Protein AF-A0A221UXH0-F1 (afdb_monomer_lite)

Organism: NCBI:txid616991

pLDDT: mean 77.96, std 10.15, range [54.72, 94.56]

Secondary structure (DSSP, 8-state):
-HHHHHHHHHHHHHHHHHHT----TTTT---HHHHHHHH-TTHHHHHHHHHHHT--GGG------------SS-GGGGSPTT--TTTT----GGG------------SS-GGGGSPTT--TTTT----GGG------------SS-GGGGSPTT--TT--

Sequence (160 aa):
MKNAALLFSTILVSLSLFSFSGKDKCLKSEDIECYLESHNPFAEGLRMDEEVRNLSLKDINLIDEEEEIVLNFNPATYLPIGFNAYKGIGLDLDNLVFEDLEEEIVLGFDTAQYLPIGFNAYEGMELDLNDIVVEEIEEEINLGFEVMNYLPKGFDAYAK

Radius of gyration: 47.1 Å; chains: 1; bounding box: 123×87×87 Å

Foldseek 3Di:
DVVVVVVVVVVVVVVVVVVPPPPLVCPPPPPPVSVVCVPDPCNVVVVVVVVVVPDDPVNDDDDDDPDDPPVVDDVVVVDPDPDDPCVVVDPPVVPDDDDPPPDDDDVVDDCVVVDPDPDDPCVPPDDDPVVDDDDDPPDPDDPVDDVVVVDPDPDDPPDD

Structure (mmCIF, N/CA/C/O backbone):
data_AF-A0A221UXH0-F1
#
_entry.id   AF-A0A221UXH0-F1
#
loop_
_atom_site.group_PDB
_atom_site.id
_atom_site.type_symbol
_atom_site.label_atom_id
_atom_site.label_alt_id
_atom_site.label_comp_id
_atom_site.label_asym_id
_atom_site.label_entity_id
_atom_site.label_seq_id
_atom_site.pdbx_PDB_ins_code
_atom_site.Cartn_x
_atom_site.Cartn_y
_atom_site.Cartn_z
_atom_site.occupancy
_atom_site.B_iso_or_equiv
_atom_site.auth_seq_id
_atom_site.auth_comp_id
_atom_site.auth_asym_id
_atom_site.auth_atom_id
_atom_site.pdbx_PDB_model_num
ATOM 1 N N . MET A 1 1 ? 56.938 56.966 -48.803 1.00 58.78 1 MET A N 1
ATOM 2 C CA . MET A 1 1 ? 56.617 55.958 -47.761 1.00 58.78 1 MET A CA 1
ATOM 3 C C . MET A 1 1 ? 55.197 55.387 -47.860 1.00 58.78 1 MET A C 1
ATOM 5 O O . MET A 1 1 ? 55.050 54.199 -47.622 1.00 58.78 1 MET A O 1
ATOM 9 N N . LYS A 1 2 ? 54.166 56.155 -48.262 1.00 58.44 2 LYS A N 1
ATOM 10 C CA . LYS A 1 2 ? 52.777 55.649 -48.389 1.00 58.44 2 LYS A CA 1
ATOM 11 C C . LYS A 1 2 ? 52.608 54.473 -49.371 1.00 58.44 2 LYS A C 1
ATOM 13 O O . LYS A 1 2 ? 51.949 53.499 -49.037 1.00 58.44 2 LYS A O 1
ATOM 18 N N . ASN A 1 3 ? 53.264 54.522 -50.531 1.00 61.53 3 ASN A N 1
ATOM 19 C CA . ASN A 1 3 ? 53.124 53.478 -51.559 1.00 61.53 3 ASN A CA 1
ATOM 20 C C . ASN A 1 3 ? 53.801 52.154 -51.158 1.00 61.53 3 ASN A C 1
ATOM 22 O O . ASN A 1 3 ? 53.339 51.089 -51.544 1.00 61.53 3 ASN A O 1
ATOM 26 N N . ALA A 1 4 ? 54.860 52.213 -50.341 1.00 69.38 4 ALA A N 1
ATOM 27 C CA . ALA A 1 4 ? 55.528 51.022 -49.818 1.00 69.38 4 ALA A CA 1
ATOM 28 C C . ALA A 1 4 ? 54.670 50.328 -48.749 1.00 69.38 4 ALA A C 1
ATOM 30 O O . ALA A 1 4 ? 54.512 49.115 -48.793 1.00 69.38 4 ALA A O 1
ATOM 31 N N . ALA A 1 5 ? 54.049 51.093 -47.844 1.00 71.62 5 ALA A N 1
ATOM 32 C CA . ALA A 1 5 ? 53.142 50.543 -46.835 1.00 71.62 5 ALA A CA 1
ATOM 33 C C . ALA A 1 5 ? 51.918 49.848 -47.461 1.00 71.62 5 ALA A C 1
ATOM 35 O O . ALA A 1 5 ? 51.498 48.802 -46.977 1.00 71.62 5 ALA A O 1
ATOM 36 N N . LEU A 1 6 ? 51.393 50.390 -48.567 1.00 73.81 6 LEU A N 1
ATOM 37 C CA . LEU A 1 6 ? 50.270 49.800 -49.304 1.00 73.81 6 LEU A CA 1
ATOM 38 C C . LEU A 1 6 ? 50.664 48.514 -50.053 1.00 73.81 6 LEU A C 1
ATOM 40 O O . LEU A 1 6 ? 49.884 47.567 -50.124 1.00 73.81 6 LEU A O 1
ATOM 44 N N . LEU A 1 7 ? 51.892 48.438 -50.571 1.00 76.00 7 LEU A N 1
ATOM 45 C CA . LEU A 1 7 ? 52.415 47.201 -51.160 1.00 76.00 7 LEU A CA 1
ATOM 46 C C . LEU A 1 7 ? 52.656 46.125 -50.096 1.00 76.00 7 LEU A C 1
ATOM 48 O O . LEU A 1 7 ? 52.293 44.972 -50.296 1.00 76.00 7 LEU A O 1
ATOM 52 N N . PHE A 1 8 ? 53.191 46.489 -48.931 1.00 75.62 8 PHE A N 1
ATOM 53 C CA . PHE A 1 8 ? 53.370 45.525 -47.845 1.00 75.62 8 PHE A CA 1
ATOM 54 C C . PHE A 1 8 ? 52.042 45.028 -47.274 1.00 75.62 8 PHE A C 1
ATOM 56 O O . PHE A 1 8 ? 51.919 43.834 -47.016 1.00 75.62 8 PHE A O 1
ATOM 63 N N . SER A 1 9 ? 51.036 45.896 -47.120 1.00 74.50 9 SER A N 1
ATOM 64 C CA . SER A 1 9 ? 49.721 45.468 -46.632 1.00 74.50 9 SER A CA 1
ATOM 65 C C . SER A 1 9 ? 49.011 44.549 -47.626 1.00 74.50 9 SER A C 1
ATOM 67 O O . SER A 1 9 ? 48.448 43.538 -47.219 1.00 74.50 9 SER A O 1
ATOM 69 N N . THR A 1 10 ? 49.088 44.836 -48.927 1.00 76.75 10 THR A N 1
ATOM 70 C CA . THR A 1 10 ? 48.492 43.973 -49.964 1.00 76.75 10 THR A CA 1
ATOM 71 C C . THR A 1 10 ? 49.185 42.615 -50.059 1.00 76.75 10 THR A C 1
ATOM 73 O O . THR A 1 10 ? 48.503 41.604 -50.218 1.00 76.75 10 THR A O 1
ATOM 76 N N . ILE A 1 11 ? 50.509 42.563 -49.882 1.00 82.38 11 ILE A N 1
ATOM 77 C CA . ILE A 1 11 ? 51.264 41.303 -49.805 1.00 82.38 11 ILE A CA 1
ATOM 78 C C . ILE A 1 11 ? 50.900 40.518 -48.537 1.00 82.38 11 ILE A C 1
ATOM 80 O O . ILE A 1 11 ? 50.707 39.311 -48.605 1.00 82.38 11 ILE A O 1
ATOM 84 N N . LEU A 1 12 ? 50.759 41.175 -47.382 1.00 78.94 12 LEU A N 1
ATOM 85 C CA . LEU A 1 12 ? 50.373 40.504 -46.134 1.00 78.94 12 LEU A CA 1
ATOM 86 C C . LEU A 1 12 ? 48.956 39.924 -46.196 1.00 78.94 12 LEU A C 1
ATOM 88 O O . LEU A 1 12 ? 48.723 38.808 -45.727 1.00 78.94 12 LEU A O 1
ATOM 92 N N . VAL A 1 13 ? 48.020 40.661 -46.801 1.00 79.69 13 VAL A N 1
ATOM 93 C CA . VAL A 1 13 ? 46.644 40.192 -47.005 1.00 79.69 13 VAL A CA 1
ATOM 94 C C . VAL A 1 13 ? 46.627 39.011 -47.972 1.00 79.69 13 VAL A C 1
ATOM 96 O O . VAL A 1 13 ? 46.009 37.996 -47.666 1.00 79.69 13 VAL A O 1
ATOM 99 N N . SER A 1 14 ? 47.347 39.080 -49.096 1.00 72.75 14 SER A N 1
ATOM 100 C CA . SER A 1 14 ? 47.385 37.962 -50.046 1.00 72.75 14 SER A CA 1
ATOM 101 C C . SER A 1 14 ? 48.056 36.717 -49.459 1.00 72.75 14 SER A C 1
ATOM 103 O O . SER A 1 14 ? 47.525 35.621 -49.624 1.00 72.75 14 SER A O 1
ATOM 105 N N . LEU A 1 15 ? 49.150 36.860 -48.701 1.00 71.38 15 LEU A N 1
ATOM 106 C CA . LEU A 1 15 ? 49.811 35.734 -48.029 1.00 71.38 15 LEU A CA 1
ATOM 107 C C . LEU A 1 15 ? 48.909 35.082 -46.966 1.00 71.38 15 LEU A C 1
ATOM 109 O O . LEU A 1 15 ? 48.886 33.856 -46.834 1.00 71.38 15 LEU A O 1
ATOM 113 N N . SER A 1 16 ? 48.138 35.897 -46.238 1.00 69.81 16 SER A N 1
ATOM 114 C CA . SER A 1 16 ? 47.142 35.414 -45.272 1.00 69.81 16 SER A CA 1
ATOM 115 C C . SER A 1 16 ? 46.018 34.639 -45.965 1.00 69.81 16 SER A C 1
ATOM 117 O O . SER A 1 16 ? 45.622 33.583 -45.482 1.00 69.81 16 SER A O 1
ATOM 119 N N . LEU A 1 17 ? 45.556 35.104 -47.132 1.00 66.44 17 LEU A N 1
ATOM 120 C CA . LEU A 1 17 ? 44.531 34.413 -47.923 1.00 66.44 17 LEU A CA 1
ATOM 121 C C . LEU A 1 17 ? 45.047 33.104 -48.546 1.00 66.44 17 LEU A C 1
ATOM 123 O O . LEU A 1 17 ? 44.325 32.113 -48.541 1.00 66.44 17 LEU A O 1
ATOM 127 N N . PHE A 1 18 ? 46.302 33.045 -49.008 1.00 61.56 18 PHE A N 1
ATOM 128 C CA . PHE A 1 18 ? 46.909 31.789 -49.479 1.00 61.56 18 PHE A CA 1
ATOM 129 C C . PHE A 1 18 ? 47.125 30.772 -48.349 1.00 61.56 18 PHE A C 1
ATOM 131 O O . PHE A 1 18 ? 47.004 29.569 -48.573 1.00 61.56 18 PHE A O 1
ATOM 138 N N . SER A 1 19 ? 47.392 31.245 -47.128 1.00 57.50 19 SER A N 1
ATOM 139 C CA . SER A 1 19 ? 47.483 30.389 -45.934 1.00 57.50 19 SER A CA 1
ATOM 140 C C . SER A 1 19 ? 46.119 29.847 -45.490 1.00 57.50 19 SE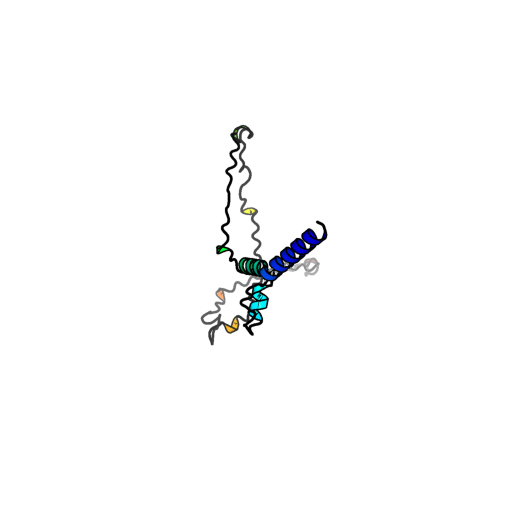R A C 1
ATOM 142 O O . SER A 1 19 ? 46.065 28.859 -44.764 1.00 57.50 19 SER A O 1
ATOM 144 N N . PHE A 1 20 ? 45.024 30.453 -45.962 1.00 54.81 20 PHE A N 1
ATOM 145 C CA . PHE A 1 20 ? 43.651 29.994 -45.745 1.00 54.81 20 PHE A CA 1
ATOM 146 C C . PHE A 1 20 ? 43.157 29.019 -46.825 1.00 54.81 20 PHE A C 1
ATOM 148 O O . PHE A 1 20 ? 41.966 28.719 -46.887 1.00 54.81 20 PHE A O 1
ATOM 155 N N . SER A 1 21 ? 44.045 28.482 -47.670 1.00 55.75 21 SER A N 1
ATOM 156 C CA . SER A 1 21 ? 43.710 27.311 -48.481 1.00 55.75 21 SER A CA 1
ATOM 157 C C . SER A 1 21 ? 43.609 26.099 -47.554 1.00 55.75 21 SER A C 1
ATOM 159 O O . SER A 1 21 ? 44.572 25.346 -47.384 1.00 55.75 21 SER A O 1
ATOM 161 N N . GLY A 1 22 ? 42.444 25.937 -46.924 1.00 55.91 22 GLY A N 1
ATOM 162 C CA . GLY A 1 22 ? 42.087 24.742 -46.175 1.00 55.91 22 GLY A CA 1
ATOM 163 C C . GLY A 1 22 ? 42.419 23.513 -47.015 1.00 55.91 22 GLY A C 1
ATOM 164 O O . GLY A 1 22 ? 42.047 23.413 -48.185 1.00 55.91 22 GLY A O 1
ATOM 165 N N . LYS A 1 23 ? 43.189 22.579 -46.450 1.00 54.72 23 LYS A N 1
ATOM 166 C CA . LYS A 1 23 ? 43.272 21.223 -46.998 1.00 54.72 23 LYS A CA 1
ATOM 167 C C . LYS A 1 23 ? 41.935 20.558 -46.695 1.00 54.72 23 LYS A C 1
ATOM 169 O O . LYS A 1 23 ? 41.842 19.753 -45.771 1.00 54.72 23 LYS A O 1
ATOM 174 N N . ASP A 1 24 ? 40.908 20.923 -47.448 1.00 57.69 24 ASP A N 1
ATOM 175 C CA . ASP A 1 24 ? 39.598 20.309 -47.325 1.00 57.69 24 ASP A CA 1
ATOM 176 C C . ASP A 1 24 ? 39.744 18.876 -47.823 1.00 57.69 24 ASP A C 1
ATOM 178 O O . ASP A 1 24 ? 39.804 18.595 -49.022 1.00 57.69 24 ASP A O 1
ATOM 182 N N . LYS A 1 25 ? 39.870 17.946 -46.874 1.00 57.59 25 LYS A N 1
ATOM 183 C CA . LYS A 1 25 ? 39.988 16.509 -47.147 1.00 57.59 25 LYS A CA 1
ATOM 184 C C . LYS A 1 25 ? 38.788 15.988 -47.955 1.00 57.59 25 LYS A C 1
ATOM 186 O O . LYS A 1 25 ? 38.917 14.962 -48.613 1.00 57.59 25 LYS A O 1
ATOM 191 N N . CYS A 1 26 ? 37.676 16.727 -47.953 1.00 61.19 26 CYS A N 1
ATOM 192 C CA . CYS A 1 26 ? 36.449 16.424 -48.681 1.00 61.19 26 CYS A CA 1
ATOM 193 C C . CYS A 1 26 ? 36.432 16.908 -50.145 1.00 61.19 26 CYS A C 1
ATOM 195 O O . CYS A 1 26 ? 35.592 16.439 -50.897 1.00 61.19 26 CYS A O 1
ATOM 197 N N . LEU A 1 27 ? 37.367 17.759 -50.610 1.00 58.84 27 LEU A N 1
ATOM 198 C CA . LEU A 1 27 ? 37.362 18.291 -51.995 1.00 58.84 27 LEU A CA 1
ATOM 199 C C . LEU A 1 27 ? 37.496 17.226 -53.097 1.00 58.84 27 LEU A C 1
ATOM 201 O O . LEU A 1 27 ? 37.284 17.520 -54.271 1.00 58.84 27 LEU A O 1
ATOM 205 N N . LYS A 1 28 ? 37.908 16.007 -52.738 1.00 59.47 28 LYS A N 1
ATOM 206 C CA . LYS A 1 28 ? 38.032 14.861 -53.651 1.00 59.47 28 LYS A CA 1
ATOM 207 C C . LYS A 1 28 ? 36.996 13.767 -53.389 1.00 59.47 28 LYS A C 1
ATOM 209 O O . LYS A 1 28 ? 37.096 12.711 -54.004 1.00 59.47 28 LYS A O 1
ATOM 214 N N . SER A 1 29 ? 36.068 13.991 -52.462 1.00 62.78 29 SER A N 1
ATOM 215 C CA . SER A 1 29 ? 35.034 13.026 -52.111 1.00 62.78 29 SER A CA 1
ATOM 216 C C . SER A 1 29 ? 33.716 13.409 -52.781 1.00 62.78 29 SER A C 1
ATOM 218 O O . SER A 1 29 ? 33.296 14.561 -52.701 1.00 62.78 29 SER A O 1
ATOM 220 N N . GLU A 1 30 ? 33.068 12.447 -53.439 1.00 64.06 30 GLU A N 1
ATOM 221 C CA . GLU A 1 30 ? 31.680 12.578 -53.911 1.00 64.06 30 GLU A CA 1
ATOM 222 C C . GLU A 1 30 ? 30.669 12.362 -52.767 1.00 64.06 30 GLU A C 1
ATOM 224 O O . GLU A 1 30 ? 29.464 12.534 -52.956 1.00 64.06 30 GLU A O 1
ATOM 229 N N . ASP A 1 31 ? 31.153 12.047 -51.559 1.00 63.53 31 ASP A N 1
ATOM 230 C CA . ASP A 1 31 ? 30.319 11.817 -50.388 1.00 63.53 31 ASP A CA 1
ATOM 231 C C . ASP A 1 31 ? 29.885 13.156 -49.778 1.00 63.53 31 ASP A C 1
ATOM 233 O O . ASP A 1 31 ? 30.620 13.817 -49.035 1.00 63.53 31 ASP A O 1
ATOM 237 N N . ILE A 1 32 ? 28.640 13.538 -50.074 1.00 63.62 32 ILE A N 1
ATOM 238 C CA . ILE A 1 32 ? 27.937 14.710 -49.517 1.00 63.62 32 ILE A CA 1
ATOM 239 C C . ILE A 1 32 ? 27.976 14.711 -47.975 1.00 63.62 32 ILE A C 1
ATOM 241 O O . ILE A 1 32 ? 28.003 15.766 -47.340 1.00 63.62 32 ILE A O 1
ATOM 245 N N . GLU A 1 33 ? 28.057 13.529 -47.367 1.00 64.00 33 GLU A N 1
ATOM 246 C CA . GLU A 1 33 ? 28.130 13.316 -45.920 1.00 64.00 33 GLU A CA 1
ATOM 247 C C . GLU A 1 33 ? 29.402 13.912 -45.285 1.00 64.00 33 GLU A C 1
ATOM 249 O O . GLU A 1 33 ? 29.335 14.492 -44.202 1.00 64.00 33 GLU A O 1
ATOM 254 N N . CYS A 1 34 ? 30.529 13.937 -46.013 1.00 64.38 34 CYS A N 1
ATOM 255 C CA . CYS A 1 34 ? 31.782 14.573 -45.567 1.00 64.38 34 CYS A CA 1
ATOM 256 C C . CYS A 1 34 ? 31.608 16.085 -45.325 1.00 64.38 34 CYS A C 1
ATOM 258 O O . CYS A 1 34 ? 32.232 16.673 -44.436 1.00 64.38 34 CYS A O 1
ATOM 260 N N . TYR A 1 35 ? 30.735 16.730 -46.105 1.00 58.00 35 TYR A N 1
ATOM 261 C CA . TYR A 1 35 ? 30.425 18.154 -45.967 1.00 58.00 35 TYR A CA 1
ATOM 262 C C . TYR A 1 35 ? 29.418 18.423 -44.845 1.00 58.00 35 TYR A C 1
ATOM 264 O O . TYR A 1 35 ? 29.574 19.403 -44.118 1.00 58.00 35 TYR A O 1
ATOM 272 N N . LEU A 1 36 ? 28.424 17.548 -44.671 1.00 60.97 36 LEU A N 1
ATOM 273 C CA . LEU A 1 36 ? 27.422 17.673 -43.609 1.00 60.97 36 LEU A CA 1
ATOM 274 C C . LEU A 1 36 ? 28.033 17.493 -42.214 1.00 60.97 36 LEU A C 1
ATOM 276 O O . LEU A 1 36 ? 27.688 18.241 -41.301 1.00 60.97 36 LEU A O 1
ATOM 280 N N . GLU A 1 37 ? 28.971 16.557 -42.058 1.00 57.91 37 GLU A N 1
ATOM 281 C CA . GLU A 1 37 ? 29.606 16.283 -40.765 1.00 57.91 37 GLU A CA 1
ATOM 282 C C . GLU A 1 37 ? 30.705 17.300 -40.413 1.00 57.91 37 GLU A C 1
ATOM 284 O O . GLU A 1 37 ? 30.862 17.659 -39.249 1.00 57.91 37 GLU A O 1
ATOM 289 N N . SER A 1 38 ? 31.428 17.843 -41.403 1.00 60.94 38 SER A N 1
ATOM 290 C CA . SER A 1 38 ? 32.514 18.807 -41.144 1.00 60.94 38 SER A CA 1
ATOM 291 C C . SER A 1 38 ? 32.063 20.258 -40.938 1.00 60.94 38 SER A C 1
ATOM 293 O O . SER A 1 38 ? 32.813 21.034 -40.347 1.00 60.94 38 SER A O 1
ATOM 295 N N . HIS A 1 39 ? 30.876 20.645 -41.422 1.00 61.56 39 HIS A N 1
ATOM 296 C CA . HIS A 1 39 ? 30.417 22.044 -41.427 1.00 61.56 39 HIS A CA 1
ATOM 297 C C . HIS A 1 39 ? 29.146 22.309 -40.619 1.00 61.56 39 HIS A C 1
ATOM 299 O O . HIS A 1 39 ? 28.652 23.436 -40.639 1.00 61.56 39 HIS A O 1
ATOM 305 N N . ASN A 1 40 ? 28.595 21.324 -39.911 1.00 73.06 40 ASN A N 1
ATOM 306 C CA . ASN A 1 40 ? 27.449 21.570 -39.046 1.00 73.06 40 ASN A CA 1
ATOM 307 C C . ASN A 1 40 ? 27.928 22.099 -37.676 1.00 73.06 40 ASN A C 1
ATOM 309 O O . ASN A 1 40 ? 28.413 21.310 -36.863 1.00 73.06 40 ASN A O 1
ATOM 313 N N . PRO A 1 41 ? 27.761 23.404 -37.368 1.00 78.75 41 PRO A N 1
ATOM 314 C CA . PRO A 1 41 ? 28.194 23.975 -36.089 1.00 78.75 41 PRO A CA 1
ATOM 315 C C . PRO A 1 41 ? 27.380 23.448 -34.896 1.00 78.75 41 PRO A C 1
ATOM 317 O O . PRO A 1 41 ? 27.735 23.707 -33.751 1.00 78.75 41 PRO A O 1
ATOM 320 N N . PHE A 1 42 ? 26.293 22.718 -35.159 1.00 81.38 42 PHE A N 1
ATOM 321 C CA . PHE A 1 42 ? 25.444 22.081 -34.160 1.00 81.38 42 PHE A CA 1
ATOM 322 C C . PHE A 1 42 ? 25.666 20.569 -34.066 1.00 81.38 42 PHE A C 1
ATOM 324 O O . PHE A 1 42 ? 25.002 19.940 -33.251 1.00 81.38 42 PHE A O 1
ATOM 331 N N . ALA A 1 43 ? 26.562 19.970 -34.865 1.00 78.06 43 ALA A N 1
ATOM 332 C CA . ALA A 1 43 ? 26.790 18.521 -34.846 1.00 78.06 43 ALA A CA 1
ATOM 333 C C . ALA A 1 43 ? 27.133 18.028 -33.438 1.00 78.06 43 ALA A C 1
ATOM 335 O O . ALA A 1 43 ? 26.545 17.066 -32.959 1.00 78.06 43 ALA A O 1
ATOM 336 N N . GLU A 1 44 ? 28.019 18.736 -32.743 1.00 78.50 44 GLU A N 1
ATOM 337 C CA . GLU A 1 44 ? 28.406 18.397 -31.375 1.00 78.50 44 GLU A CA 1
ATOM 338 C C . GLU A 1 44 ? 27.228 18.516 -30.397 1.00 78.50 44 GLU A C 1
ATOM 340 O O . GLU A 1 44 ? 26.973 17.595 -29.629 1.00 78.50 44 GLU A O 1
ATOM 345 N N . GLY A 1 45 ? 26.427 19.582 -30.501 1.00 81.06 45 GLY A N 1
ATOM 346 C CA . GLY A 1 45 ? 25.223 19.749 -29.682 1.00 81.06 45 GLY A CA 1
ATOM 347 C C . GLY A 1 45 ? 24.156 18.679 -29.939 1.00 81.06 45 GLY A C 1
ATOM 348 O O . GLY A 1 45 ? 23.538 18.195 -28.997 1.00 81.06 45 GLY A O 1
ATOM 349 N N . LEU A 1 46 ? 23.971 18.267 -31.196 1.00 82.69 46 LEU A N 1
ATOM 350 C CA . LEU A 1 46 ? 23.044 17.194 -31.569 1.00 82.69 46 LEU A CA 1
ATOM 351 C C . LEU A 1 46 ? 23.512 15.828 -31.054 1.00 82.69 46 LEU A C 1
ATOM 353 O O . LEU A 1 46 ? 22.678 15.033 -30.627 1.00 82.69 46 LEU A O 1
ATOM 357 N N . ARG A 1 47 ? 24.827 15.572 -31.049 1.00 80.56 47 ARG A N 1
ATOM 358 C CA . ARG A 1 47 ? 25.402 14.351 -30.466 1.00 80.56 47 ARG A CA 1
ATOM 359 C C . ARG A 1 47 ? 25.239 14.316 -28.952 1.00 80.56 47 ARG A C 1
ATOM 361 O O . ARG A 1 47 ? 24.817 13.298 -28.421 1.00 80.56 47 ARG A O 1
ATOM 368 N N . MET A 1 48 ? 25.491 15.433 -28.273 1.00 81.75 48 MET A N 1
ATOM 369 C CA . MET A 1 48 ? 25.259 15.543 -26.829 1.00 81.75 48 MET A CA 1
ATOM 370 C C . MET A 1 48 ? 23.781 15.332 -26.470 1.00 81.75 48 MET A C 1
ATOM 372 O O . MET A 1 48 ? 23.467 14.651 -25.501 1.00 81.75 48 MET A O 1
ATOM 376 N N . ASP A 1 49 ? 22.863 15.886 -27.260 1.00 85.38 49 ASP A N 1
ATOM 377 C CA . ASP A 1 49 ? 21.419 15.721 -27.066 1.00 85.38 49 ASP A CA 1
ATOM 378 C C . ASP A 1 49 ? 20.955 14.271 -27.322 1.00 85.38 49 ASP A C 1
ATOM 380 O O . ASP A 1 49 ? 20.114 13.738 -26.599 1.00 85.38 49 ASP A O 1
ATOM 384 N N . GLU A 1 50 ? 21.541 13.586 -28.308 1.00 84.31 50 GLU A N 1
ATOM 385 C CA . GLU A 1 50 ? 21.326 12.151 -28.530 1.00 84.31 50 GLU A CA 1
ATOM 386 C C . GLU A 1 50 ? 21.866 11.290 -27.382 1.00 84.31 50 GLU A C 1
ATOM 388 O O . GLU A 1 50 ? 21.174 10.376 -26.931 1.00 84.31 50 GLU A O 1
ATOM 393 N N . GLU A 1 51 ? 23.056 11.602 -26.869 1.00 82.62 51 GLU A N 1
ATOM 394 C CA . GLU A 1 51 ? 23.630 10.936 -25.697 1.00 82.62 51 GLU A CA 1
ATOM 395 C C . GLU A 1 51 ? 22.727 11.102 -24.468 1.00 82.62 51 GLU A C 1
ATOM 397 O O . GLU A 1 51 ? 22.431 10.115 -23.797 1.00 82.62 51 GLU A O 1
ATOM 402 N N . VAL A 1 52 ? 22.203 12.309 -24.221 1.00 82.38 52 VAL A N 1
ATOM 403 C CA . VAL A 1 52 ? 21.287 12.579 -23.100 1.00 82.38 52 VAL A CA 1
ATOM 404 C C . VAL A 1 52 ? 19.954 11.841 -23.250 1.00 82.38 52 VAL A C 1
ATOM 406 O O . VAL A 1 52 ? 19.456 11.288 -22.271 1.00 82.38 52 VAL A O 1
ATOM 409 N N . ARG A 1 53 ? 19.374 11.777 -24.457 1.00 83.25 53 ARG A N 1
ATOM 410 C CA . ARG A 1 53 ? 18.129 11.019 -24.703 1.00 83.25 53 ARG A CA 1
ATOM 411 C C . ARG A 1 53 ? 18.276 9.514 -24.489 1.00 83.25 53 ARG A C 1
ATOM 413 O O . ARG A 1 53 ? 17.281 8.847 -24.216 1.00 83.25 53 ARG A O 1
ATOM 420 N N . ASN A 1 54 ? 19.491 8.997 -24.635 1.00 86.62 54 ASN A N 1
ATOM 421 C CA . ASN A 1 54 ? 19.800 7.581 -24.474 1.00 86.62 54 ASN A CA 1
ATOM 422 C C . ASN A 1 54 ? 20.292 7.225 -23.061 1.00 86.62 54 ASN A C 1
ATOM 424 O O . ASN A 1 54 ? 20.593 6.057 -22.813 1.00 86.62 54 ASN A O 1
ATOM 428 N N . LEU A 1 55 ? 20.357 8.189 -22.133 1.00 86.38 55 LEU A N 1
ATOM 429 C CA . LEU A 1 55 ? 20.687 7.915 -20.735 1.00 86.38 55 LEU A CA 1
ATOM 430 C C . LEU A 1 55 ? 19.597 7.063 -20.081 1.00 86.38 55 LEU A C 1
ATOM 432 O O . LEU A 1 55 ? 18.415 7.413 -20.072 1.00 86.38 55 LEU A O 1
ATOM 436 N N . SER A 1 56 ? 20.007 5.951 -19.477 1.00 87.25 56 SER A N 1
ATOM 437 C CA . SER A 1 56 ? 19.145 5.159 -18.609 1.00 87.25 56 SER A CA 1
ATOM 438 C C . SER A 1 56 ? 19.157 5.733 -17.196 1.00 87.25 56 SER A C 1
ATOM 440 O O . SER A 1 56 ? 20.169 6.249 -16.729 1.00 87.25 56 SER A O 1
ATOM 442 N N . LEU A 1 57 ? 18.069 5.543 -16.443 1.00 81.69 57 LEU A N 1
ATOM 443 C CA . LEU A 1 57 ? 18.038 5.858 -15.006 1.00 81.69 57 LEU A CA 1
ATOM 444 C C . LEU A 1 57 ? 19.145 5.135 -14.220 1.00 81.69 57 LEU A C 1
ATOM 446 O O . LEU A 1 57 ? 19.573 5.616 -13.180 1.00 81.69 57 LEU A O 1
ATOM 450 N N . LYS A 1 58 ? 19.631 3.996 -14.729 1.00 84.69 58 LYS A N 1
ATOM 451 C CA . LYS A 1 58 ? 20.743 3.232 -14.139 1.00 84.69 58 LYS A CA 1
ATOM 452 C C . LYS A 1 58 ? 22.101 3.925 -14.285 1.00 84.69 58 LYS A C 1
ATOM 454 O O . LYS A 1 58 ? 23.013 3.606 -13.532 1.00 84.69 58 LYS A O 1
ATOM 459 N N . ASP A 1 59 ? 22.223 4.838 -15.245 1.00 85.00 59 ASP A N 1
ATOM 460 C CA . ASP A 1 59 ? 23.448 5.593 -15.517 1.00 85.00 59 ASP A CA 1
ATOM 461 C C . ASP A 1 59 ? 23.505 6.893 -14.689 1.00 85.00 59 ASP A C 1
ATOM 463 O O . ASP A 1 59 ? 24.530 7.575 -14.661 1.00 85.00 59 ASP A O 1
ATOM 467 N N . ILE A 1 60 ? 22.411 7.236 -13.994 1.00 84.38 60 ILE A N 1
ATOM 468 C CA . ILE A 1 60 ? 22.306 8.406 -13.121 1.00 84.38 60 ILE A CA 1
ATOM 469 C C . ILE A 1 60 ? 22.660 7.987 -11.692 1.00 84.38 60 ILE A C 1
ATOM 471 O O . ILE A 1 60 ? 21.939 7.223 -11.054 1.00 84.38 60 ILE A O 1
ATOM 475 N N . ASN A 1 61 ? 23.762 8.522 -11.167 1.00 83.44 61 ASN A N 1
ATOM 476 C CA . ASN A 1 61 ? 24.120 8.352 -9.764 1.00 83.44 61 ASN A CA 1
ATOM 477 C C . ASN A 1 61 ? 23.389 9.402 -8.915 1.00 83.44 61 ASN A C 1
ATOM 479 O O . ASN A 1 61 ? 23.793 10.566 -8.891 1.00 83.44 61 ASN A O 1
ATOM 483 N N . LEU A 1 62 ? 22.307 9.001 -8.246 1.00 78.12 62 LEU A N 1
ATOM 484 C CA . LEU A 1 62 ? 21.630 9.845 -7.265 1.00 78.12 62 LEU A CA 1
ATOM 485 C C . LEU A 1 62 ? 22.502 9.911 -6.003 1.00 78.12 62 LEU A C 1
ATOM 487 O O . LEU A 1 62 ? 22.794 8.884 -5.394 1.00 78.12 62 LEU A O 1
ATOM 491 N N . ILE A 1 63 ? 22.952 11.107 -5.635 1.00 81.31 63 ILE A N 1
ATOM 492 C CA . ILE A 1 63 ? 23.651 11.326 -4.369 1.00 81.31 63 ILE A CA 1
ATOM 493 C C . ILE A 1 63 ? 22.595 11.811 -3.376 1.00 81.31 63 ILE A C 1
ATOM 495 O O . ILE A 1 63 ? 22.234 12.986 -3.393 1.00 81.31 63 ILE A O 1
ATOM 499 N N . ASP A 1 64 ? 22.080 10.898 -2.554 1.00 73.00 64 ASP A N 1
ATOM 500 C CA . ASP A 1 64 ? 21.229 11.245 -1.413 1.00 73.00 64 ASP A CA 1
ATOM 501 C C . ASP A 1 64 ? 22.126 11.669 -0.248 1.00 73.00 64 ASP A C 1
ATOM 503 O O . ASP A 1 64 ? 22.719 10.846 0.455 1.00 73.00 64 ASP A O 1
ATOM 507 N N . GLU A 1 65 ? 22.270 12.979 -0.070 1.00 75.75 65 GLU A N 1
ATOM 508 C CA . GLU A 1 65 ? 22.913 13.546 1.111 1.00 75.75 65 GLU A CA 1
ATOM 509 C C . GLU A 1 65 ? 21.874 13.625 2.237 1.00 75.75 65 GLU A C 1
ATOM 511 O O . GLU A 1 65 ? 21.137 14.601 2.374 1.00 75.75 65 GLU A O 1
ATOM 516 N N . GLU A 1 66 ? 21.785 12.569 3.047 1.00 71.56 66 GLU A N 1
ATOM 517 C CA . GLU A 1 66 ? 21.053 12.618 4.314 1.00 71.56 66 GLU A CA 1
ATOM 518 C C . GLU A 1 66 ? 21.866 13.438 5.327 1.00 71.56 66 GLU A C 1
ATOM 520 O O . GLU A 1 66 ? 22.707 12.916 6.062 1.00 71.56 66 GLU A O 1
ATOM 525 N N . GLU A 1 67 ? 21.650 14.753 5.351 1.00 74.62 67 GLU A N 1
ATOM 526 C CA . GLU A 1 67 ? 22.233 15.608 6.383 1.00 74.62 67 GLU A CA 1
ATOM 527 C C . GLU A 1 67 ? 21.597 15.296 7.749 1.00 74.62 67 GLU A C 1
ATOM 529 O O . GLU A 1 67 ? 20.412 15.542 7.989 1.00 74.62 67 GLU A O 1
ATOM 534 N N . GLU A 1 68 ? 22.397 14.779 8.685 1.00 73.50 68 GLU A N 1
ATOM 535 C CA . GLU A 1 68 ? 21.973 14.621 10.075 1.00 73.50 68 GLU A CA 1
ATOM 536 C C . GLU A 1 68 ? 21.785 16.008 10.712 1.00 73.50 68 GLU A C 1
ATOM 538 O O . GLU A 1 68 ? 22.744 16.736 10.989 1.00 73.50 68 GLU A O 1
ATOM 543 N N . ILE A 1 69 ? 20.532 16.394 10.965 1.00 76.94 69 ILE A N 1
ATOM 544 C CA . ILE A 1 69 ? 20.217 17.651 11.649 1.00 76.94 69 ILE A CA 1
ATOM 545 C C . ILE A 1 69 ? 20.552 17.501 13.139 1.00 76.94 69 ILE A C 1
ATOM 547 O O . ILE A 1 69 ? 19.726 17.083 13.955 1.00 76.94 69 ILE A O 1
ATOM 551 N N . VAL A 1 70 ? 21.770 17.887 13.518 1.00 80.50 70 VAL A N 1
ATOM 552 C CA . VAL A 1 70 ? 22.185 17.933 14.924 1.00 80.50 70 VAL A CA 1
ATOM 553 C C . VAL A 1 70 ? 21.657 19.215 15.565 1.00 80.50 70 VAL A C 1
ATOM 555 O O . VAL A 1 70 ? 22.224 20.299 15.436 1.00 80.50 70 VAL A O 1
ATOM 558 N N . LEU A 1 71 ? 20.557 19.088 16.302 1.00 80.31 71 LEU A N 1
ATOM 559 C CA . LEU A 1 71 ? 19.880 20.222 16.934 1.00 80.31 71 LEU A CA 1
ATOM 560 C C . LEU A 1 71 ? 20.678 20.867 18.084 1.00 80.31 71 LEU A C 1
ATOM 562 O O . LEU A 1 71 ? 20.338 21.963 18.513 1.00 80.31 71 LEU A O 1
ATOM 566 N N . ASN A 1 72 ? 21.738 20.226 18.593 1.00 87.75 72 ASN A N 1
ATOM 567 C CA . ASN A 1 72 ? 22.566 20.714 19.712 1.00 87.75 72 ASN A CA 1
ATOM 568 C C . ASN A 1 72 ? 21.789 21.071 20.999 1.00 87.75 72 ASN A C 1
ATOM 570 O O . ASN A 1 72 ? 22.315 21.754 21.880 1.00 87.75 72 ASN A O 1
ATOM 574 N N . PHE A 1 73 ? 20.558 20.584 21.160 1.00 88.75 73 PHE A N 1
ATOM 575 C CA . PHE A 1 73 ? 19.812 20.659 22.414 1.00 88.75 73 PHE A CA 1
ATOM 576 C C . PHE A 1 73 ? 19.065 19.353 22.674 1.00 88.75 73 PHE A C 1
ATOM 578 O O . PHE A 1 73 ? 18.757 18.600 21.754 1.00 88.75 73 PHE A O 1
ATOM 585 N N . ASN A 1 74 ? 18.763 19.089 23.946 1.00 84.81 74 ASN A N 1
ATOM 586 C CA . ASN A 1 74 ? 17.886 17.987 24.319 1.00 84.81 74 ASN A CA 1
ATOM 587 C C . ASN A 1 74 ? 16.420 18.458 24.241 1.00 84.81 74 ASN A C 1
ATOM 589 O O . ASN A 1 74 ? 16.015 19.268 25.083 1.00 84.81 74 ASN A O 1
ATOM 593 N N . PRO A 1 75 ? 15.606 17.966 23.288 1.00 82.81 75 PRO A N 1
ATOM 594 C CA . PRO A 1 75 ? 14.210 18.377 23.166 1.00 82.81 75 PRO A CA 1
ATOM 595 C C . PRO A 1 75 ? 13.370 17.986 24.383 1.00 82.81 75 PRO A C 1
ATOM 597 O O . PRO A 1 75 ? 12.417 18.692 24.705 1.00 82.81 75 PRO A O 1
ATOM 600 N N . ALA A 1 76 ? 13.757 16.940 25.122 1.00 85.38 76 ALA A N 1
ATOM 601 C CA . ALA A 1 76 ? 13.037 16.510 26.316 1.00 85.38 76 ALA A CA 1
ATOM 602 C C . ALA A 1 76 ? 12.973 17.595 27.404 1.00 85.38 76 ALA A C 1
ATOM 604 O O . ALA A 1 76 ? 12.004 17.646 28.154 1.00 85.38 76 ALA A O 1
ATOM 605 N N . THR A 1 77 ? 13.958 18.499 27.461 1.00 90.50 77 THR A N 1
ATOM 606 C CA . THR A 1 77 ? 13.992 19.614 28.425 1.00 90.50 77 THR A CA 1
ATOM 607 C C . THR A 1 77 ? 12.871 20.634 28.199 1.00 90.50 77 THR A C 1
ATOM 609 O O . THR A 1 77 ? 12.510 21.368 29.116 1.00 90.50 77 THR A O 1
ATOM 612 N N . TYR A 1 78 ? 12.312 20.686 26.989 1.00 89.12 78 TYR A N 1
ATOM 613 C CA . TYR A 1 78 ? 11.262 21.631 26.604 1.00 89.12 78 TYR A CA 1
ATOM 614 C C . TYR A 1 78 ? 9.867 20.994 26.575 1.00 89.12 78 TYR A C 1
ATOM 616 O O . TYR A 1 78 ? 8.886 21.676 26.282 1.00 89.12 78 TYR A O 1
ATOM 624 N N . LEU A 1 79 ? 9.759 19.698 26.882 1.00 90.75 79 LEU A N 1
ATOM 625 C CA . LEU A 1 79 ? 8.481 19.000 26.936 1.00 90.75 79 LEU A CA 1
ATOM 626 C C . LEU A 1 79 ? 7.829 19.174 28.320 1.00 90.75 79 LEU A C 1
ATOM 628 O O . LEU A 1 79 ? 8.522 19.137 29.340 1.00 90.75 79 LEU A O 1
ATOM 632 N N . PRO A 1 80 ? 6.495 19.342 28.392 1.00 93.06 80 PRO A N 1
ATOM 633 C CA . PRO A 1 80 ? 5.778 19.363 29.663 1.00 93.06 80 PRO A CA 1
ATOM 634 C C . PRO A 1 80 ? 6.034 18.108 30.509 1.00 93.06 80 PRO A C 1
ATOM 636 O O . PRO A 1 80 ? 6.225 17.010 29.982 1.00 93.06 80 PRO A O 1
ATOM 639 N N . ILE A 1 81 ? 5.961 18.245 31.837 1.00 89.75 81 ILE A N 1
ATOM 640 C CA . ILE A 1 81 ? 6.060 17.101 32.755 1.00 89.75 81 ILE A CA 1
ATOM 641 C C . ILE A 1 81 ? 4.950 16.095 32.424 1.00 89.75 81 ILE A C 1
ATOM 643 O O . ILE A 1 81 ? 3.767 16.431 32.449 1.00 89.75 81 ILE A O 1
ATOM 647 N N . GLY A 1 82 ? 5.342 14.855 32.121 1.00 85.69 82 GLY A N 1
ATOM 648 C CA . GLY A 1 82 ? 4.412 13.792 31.735 1.00 85.69 82 GLY A CA 1
ATOM 649 C C . GLY A 1 82 ? 3.938 13.856 30.280 1.00 85.69 82 GLY A C 1
ATOM 650 O O . GLY A 1 82 ? 2.952 13.196 29.942 1.00 85.69 82 GLY A O 1
ATOM 651 N N . PHE A 1 83 ? 4.608 14.629 29.418 1.00 88.06 83 PHE A N 1
ATOM 652 C CA . PHE A 1 83 ? 4.368 14.586 27.980 1.00 88.06 83 PHE A CA 1
ATOM 653 C C . PHE A 1 83 ? 4.617 13.175 27.437 1.00 88.06 83 PHE A C 1
ATOM 655 O O . PHE A 1 83 ? 5.666 12.572 27.659 1.00 88.06 83 PHE A O 1
ATOM 662 N N . ASN A 1 84 ? 3.637 12.666 26.703 1.00 84.12 84 ASN A N 1
ATOM 663 C CA . ASN A 1 84 ? 3.716 11.400 26.000 1.00 84.12 84 ASN A CA 1
ATOM 664 C C . ASN A 1 84 ? 3.134 11.628 24.604 1.00 84.12 84 ASN A C 1
ATOM 666 O O . ASN A 1 84 ? 1.931 11.854 24.475 1.00 84.12 84 ASN A O 1
ATOM 670 N N . ALA A 1 85 ? 3.993 11.571 23.582 1.00 84.31 85 ALA A N 1
ATOM 671 C CA . ALA A 1 85 ? 3.614 11.772 22.181 1.00 84.31 85 ALA A CA 1
ATOM 672 C C . ALA A 1 85 ? 2.572 10.755 21.687 1.00 84.31 85 ALA A C 1
ATOM 674 O O . ALA A 1 85 ? 1.843 11.030 20.745 1.00 84.31 85 ALA A O 1
ATOM 675 N N . TYR A 1 86 ? 2.477 9.604 22.354 1.00 79.12 86 TYR A N 1
ATOM 676 C CA . TYR A 1 86 ? 1.563 8.515 22.025 1.00 79.12 86 TYR A CA 1
ATOM 677 C C . TYR A 1 86 ? 0.303 8.511 22.897 1.00 79.12 86 TYR A C 1
ATOM 679 O O . TYR A 1 86 ? -0.540 7.621 22.783 1.00 79.12 86 TYR A O 1
ATOM 687 N N . LYS A 1 87 ? 0.145 9.481 23.806 1.00 82.56 87 LYS A N 1
ATOM 688 C CA . LYS A 1 87 ? -1.042 9.552 24.662 1.00 82.56 87 LYS A CA 1
ATOM 689 C C . LYS A 1 87 ? -2.277 9.838 23.809 1.00 82.56 87 LYS A C 1
ATOM 691 O O . LYS A 1 87 ? -2.371 10.892 23.196 1.00 82.56 87 LYS A O 1
ATOM 696 N N . GLY A 1 88 ? -3.235 8.913 23.826 1.00 70.62 88 GLY A N 1
ATOM 697 C CA . GLY A 1 88 ? -4.462 9.007 23.028 1.00 70.62 88 GLY A CA 1
ATOM 698 C C . GLY A 1 88 ? -4.324 8.473 21.601 1.00 70.62 88 GLY A C 1
ATOM 699 O O . GLY A 1 88 ? -5.326 8.403 20.902 1.00 70.62 88 GLY A O 1
ATOM 700 N N . ILE A 1 89 ? -3.128 8.035 21.190 1.00 71.88 89 ILE A N 1
ATOM 701 C CA . ILE A 1 89 ? -2.915 7.291 19.943 1.00 71.88 89 ILE A CA 1
ATOM 702 C C . ILE A 1 89 ? -3.050 5.800 20.271 1.00 71.88 89 ILE A C 1
ATOM 704 O O . ILE A 1 89 ? -2.081 5.045 20.293 1.00 71.88 89 ILE A O 1
ATOM 708 N N . GLY A 1 90 ? -4.261 5.395 20.646 1.00 67.75 90 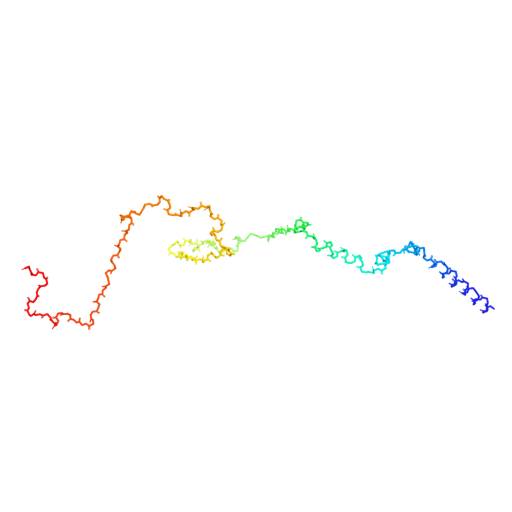GLY A N 1
ATOM 709 C CA . GLY A 1 90 ? -4.652 3.992 20.615 1.00 67.75 90 GLY A CA 1
ATOM 710 C C . GLY A 1 90 ? -5.232 3.712 19.239 1.00 67.75 90 GLY A C 1
ATOM 711 O O . GLY A 1 90 ? -6.093 4.464 18.789 1.00 67.75 90 GLY A O 1
ATOM 712 N N . LEU A 1 91 ? -4.759 2.665 18.565 1.00 69.31 91 LEU A N 1
ATOM 713 C CA . LEU A 1 91 ? -5.503 2.110 17.439 1.00 69.31 91 LEU A CA 1
ATOM 714 C C . LEU A 1 91 ? -6.793 1.528 18.016 1.00 69.31 91 LEU A C 1
ATOM 716 O O . LEU A 1 91 ? -6.766 0.483 18.663 1.00 69.31 91 LEU A O 1
ATOM 720 N N . ASP A 1 92 ? -7.891 2.256 17.849 1.00 74.19 92 ASP A N 1
ATOM 721 C CA . ASP A 1 92 ? -9.219 1.759 18.167 1.00 74.19 92 ASP A CA 1
ATOM 722 C C . ASP A 1 92 ? -9.701 0.927 16.980 1.00 74.19 92 ASP A C 1
ATOM 724 O O . ASP A 1 92 ? -10.114 1.469 15.953 1.00 74.19 92 ASP A O 1
ATOM 728 N N . LEU A 1 93 ? -9.562 -0.393 17.107 1.00 73.38 93 LEU A N 1
ATOM 729 C CA . LEU A 1 93 ? -9.971 -1.339 16.071 1.00 73.38 93 LEU A CA 1
ATOM 730 C C . LEU A 1 93 ? -11.482 -1.272 15.813 1.00 73.38 93 LEU A C 1
ATOM 732 O O . LEU A 1 93 ? -11.903 -1.573 14.700 1.00 73.38 93 LEU A O 1
ATOM 736 N N . ASP A 1 94 ? -12.273 -0.813 16.789 1.00 77.81 94 ASP A N 1
ATOM 737 C CA . ASP A 1 94 ? -13.725 -0.677 16.657 1.00 77.81 94 ASP A CA 1
ATOM 738 C C . ASP A 1 94 ? -14.109 0.522 15.765 1.00 77.81 94 ASP A C 1
ATOM 740 O O . ASP A 1 94 ? -15.206 0.556 15.210 1.00 77.81 94 ASP A O 1
ATOM 744 N N . ASN A 1 95 ? -13.199 1.487 15.570 1.00 73.69 95 ASN A N 1
ATOM 745 C CA . ASN A 1 95 ? -13.377 2.617 14.646 1.00 73.69 95 ASN A CA 1
ATOM 746 C C . ASN A 1 95 ? -12.789 2.355 13.251 1.00 73.69 95 ASN A C 1
ATOM 748 O O . ASN A 1 95 ? -12.782 3.258 12.408 1.00 73.69 95 ASN A O 1
ATOM 752 N N . LEU A 1 96 ? -12.249 1.159 13.000 1.00 75.94 96 LEU A N 1
ATOM 753 C CA . LEU A 1 96 ? -11.648 0.837 11.715 1.00 75.94 96 LEU A CA 1
ATOM 754 C C . LEU A 1 96 ? -12.740 0.398 10.735 1.00 75.94 96 LEU A C 1
ATOM 756 O O . LEU A 1 96 ? -13.205 -0.739 10.751 1.00 75.94 96 LEU A O 1
ATOM 760 N N . VAL A 1 97 ? -13.159 1.323 9.875 1.00 76.19 97 VAL A N 1
ATOM 761 C CA . VAL A 1 97 ? -14.046 1.007 8.754 1.00 76.19 97 VAL A CA 1
ATOM 762 C C . VAL A 1 97 ? -13.194 0.386 7.650 1.00 76.19 97 VAL A C 1
ATOM 764 O O . VAL A 1 97 ? -12.385 1.068 7.025 1.00 76.19 97 VAL A O 1
ATOM 767 N N . PHE A 1 98 ? -13.354 -0.918 7.434 1.00 72.19 98 PHE A N 1
ATOM 768 C CA . PHE A 1 98 ? -12.854 -1.576 6.231 1.00 72.19 98 PHE A CA 1
ATOM 769 C C . PHE A 1 98 ? -13.804 -1.237 5.080 1.00 72.19 98 PHE A C 1
ATOM 771 O O . PHE A 1 98 ? -14.904 -1.779 5.000 1.00 72.19 98 PHE A O 1
ATOM 778 N N . GLU A 1 99 ? -13.402 -0.312 4.211 1.00 74.06 99 GLU A N 1
ATOM 779 C CA . GLU A 1 99 ? -14.042 -0.148 2.906 1.00 74.06 99 GLU A CA 1
ATOM 780 C C . GLU A 1 99 ? -13.451 -1.197 1.962 1.00 74.06 99 GLU A C 1
ATOM 782 O O . GLU A 1 99 ? -12.299 -1.085 1.541 1.00 74.06 99 GLU A O 1
ATOM 787 N N . ASP A 1 100 ? -14.228 -2.241 1.670 1.00 69.56 100 ASP A N 1
ATOM 788 C CA . ASP A 1 100 ? -13.907 -3.181 0.599 1.00 69.56 100 ASP A CA 1
ATOM 789 C C . ASP A 1 100 ? -14.226 -2.482 -0.726 1.00 69.56 100 ASP A C 1
ATOM 791 O O . ASP A 1 100 ? -15.377 -2.389 -1.160 1.00 69.56 100 ASP A O 1
ATOM 795 N N . LEU A 1 101 ? -13.210 -1.849 -1.305 1.00 70.69 101 LEU A N 1
ATOM 796 C CA . LEU A 1 101 ? -13.319 -1.247 -2.623 1.00 70.69 101 LEU A CA 1
ATOM 797 C C . LEU A 1 101 ? -13.285 -2.385 -3.644 1.00 70.69 101 LEU A C 1
ATOM 799 O O . LEU A 1 101 ? -12.214 -2.829 -4.054 1.00 70.69 101 LEU A O 1
ATOM 803 N N . GLU A 1 102 ? -14.466 -2.856 -4.050 1.00 69.06 102 GLU A N 1
ATOM 804 C CA . GLU A 1 102 ? -14.620 -3.724 -5.219 1.00 69.06 102 GLU A CA 1
ATOM 805 C C . GLU A 1 102 ? -14.230 -2.939 -6.481 1.00 69.06 102 GLU A C 1
ATOM 807 O O . GLU A 1 102 ? -15.057 -2.356 -7.183 1.00 69.06 102 GLU A O 1
ATOM 812 N N . GLU A 1 103 ? -12.931 -2.878 -6.758 1.00 72.62 103 GLU A N 1
ATOM 813 C CA . GLU A 1 103 ? -12.424 -2.366 -8.021 1.00 72.62 103 GLU A CA 1
ATOM 814 C C . GLU A 1 103 ? -12.629 -3.427 -9.105 1.00 72.62 103 GLU A C 1
ATOM 816 O O . GLU A 1 103 ? -12.071 -4.526 -9.057 1.00 72.62 103 GLU A O 1
ATOM 821 N N . GLU A 1 104 ? -13.429 -3.095 -10.118 1.00 75.44 104 GLU A N 1
ATOM 822 C CA . GLU A 1 104 ? -13.563 -3.925 -11.310 1.00 75.44 104 GLU A CA 1
ATOM 823 C C . GLU A 1 104 ? -12.224 -3.942 -12.067 1.00 75.44 104 GLU A C 1
ATOM 825 O O . GLU A 1 104 ? -11.846 -2.987 -12.752 1.00 75.44 104 GLU A O 1
ATOM 830 N N . ILE A 1 105 ? -11.478 -5.043 -11.943 1.00 77.69 105 ILE A N 1
ATOM 831 C CA . ILE A 1 105 ? -10.210 -5.225 -12.652 1.00 77.69 105 ILE A CA 1
ATOM 832 C C . ILE A 1 105 ? -10.505 -5.554 -14.120 1.00 77.69 105 ILE A C 1
ATOM 834 O O . ILE A 1 105 ? -10.716 -6.708 -14.502 1.00 77.69 105 ILE A O 1
ATOM 838 N N . VAL A 1 106 ? -10.469 -4.533 -14.976 1.00 83.69 106 VAL A N 1
ATOM 839 C CA . VAL A 1 106 ? -10.550 -4.708 -16.430 1.00 83.69 106 VAL A CA 1
ATOM 840 C C . VAL A 1 106 ? -9.164 -5.045 -16.976 1.00 83.69 106 VAL A C 1
ATOM 842 O O . VAL A 1 106 ? -8.307 -4.180 -17.140 1.00 83.69 106 VAL A O 1
ATOM 845 N N . LEU A 1 107 ? -8.943 -6.319 -17.300 1.00 84.25 107 LEU A N 1
ATOM 846 C CA . LEU A 1 107 ? -7.641 -6.827 -17.758 1.00 84.25 107 LEU A CA 1
ATOM 847 C C . LEU A 1 107 ? -7.209 -6.304 -19.141 1.00 84.25 107 LEU A C 1
ATOM 849 O O . LEU A 1 107 ? -6.045 -6.428 -19.511 1.00 84.25 107 LEU A O 1
ATOM 853 N N . GLY 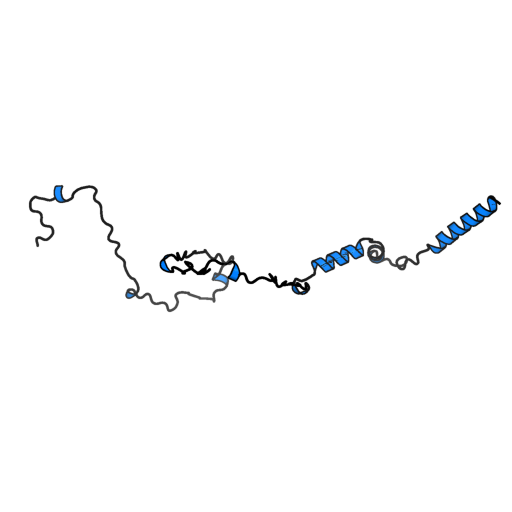A 1 108 ? -8.123 -5.714 -19.916 1.00 89.44 108 GLY A N 1
ATOM 854 C CA . GLY A 1 108 ? -7.812 -5.123 -21.223 1.00 89.44 108 GLY A CA 1
ATOM 855 C C . GLY A 1 108 ? -7.542 -6.138 -22.342 1.00 89.44 108 GLY A C 1
ATOM 856 O O . GLY A 1 108 ? -7.129 -5.746 -23.432 1.00 89.44 108 GLY A O 1
ATOM 857 N N . PHE A 1 109 ? -7.786 -7.428 -22.104 1.00 89.75 109 PHE A N 1
ATOM 858 C CA . PHE A 1 109 ? -7.713 -8.488 -23.108 1.00 89.75 109 PHE A CA 1
ATOM 859 C C . PHE A 1 109 ? -8.778 -9.562 -22.857 1.00 89.75 109 PHE A C 1
ATOM 861 O O . PHE A 1 109 ? -9.321 -9.673 -21.758 1.00 89.75 109 PHE A O 1
ATOM 868 N N . ASP A 1 110 ? -9.067 -10.357 -23.888 1.00 87.69 110 ASP A N 1
ATOM 869 C CA . ASP A 1 110 ? -9.963 -11.508 -23.780 1.00 87.69 110 ASP A CA 1
ATOM 870 C C . ASP A 1 110 ? -9.249 -12.663 -23.066 1.00 87.69 110 ASP A C 1
ATOM 872 O O . ASP A 1 110 ? -8.353 -13.308 -23.619 1.00 87.69 110 ASP A O 1
ATOM 876 N N . THR A 1 111 ? -9.639 -12.923 -21.818 1.00 87.75 111 THR A N 1
ATOM 877 C CA . THR A 1 111 ? -9.052 -13.983 -20.991 1.00 87.75 111 THR A CA 1
ATOM 878 C C . THR A 1 111 ? -9.306 -15.375 -21.557 1.00 87.75 111 THR A C 1
ATOM 880 O O . THR A 1 111 ? -8.480 -16.266 -21.346 1.00 87.75 111 THR A O 1
ATOM 883 N N . ALA A 1 112 ? -10.377 -15.570 -22.336 1.00 87.50 112 ALA A N 1
ATOM 884 C CA . ALA A 1 112 ? -10.703 -16.864 -22.924 1.00 87.50 112 ALA A CA 1
ATOM 885 C C . ALA A 1 112 ? -9.620 -17.349 -23.900 1.00 87.50 112 ALA A C 1
ATOM 887 O O . ALA A 1 112 ? -9.412 -18.554 -24.033 1.00 87.50 112 ALA A O 1
ATOM 888 N N . GLN A 1 113 ? -8.877 -16.431 -24.529 1.00 91.19 113 GLN A N 1
ATOM 889 C CA . GLN A 1 113 ? -7.784 -16.770 -25.451 1.00 91.19 113 GLN A CA 1
ATOM 890 C C . GLN A 1 113 ? -6.589 -17.446 -24.772 1.00 91.19 113 GLN A C 1
ATOM 892 O O . GLN A 1 113 ? -5.779 -18.083 -25.445 1.00 91.19 113 GLN A O 1
ATOM 897 N N . TYR A 1 114 ? -6.471 -17.306 -23.453 1.00 91.94 114 TYR A N 1
ATOM 898 C CA . TYR A 1 114 ? -5.353 -17.827 -22.668 1.00 91.94 114 TYR A CA 1
ATOM 899 C C . TYR A 1 114 ? -5.740 -19.047 -21.826 1.00 91.94 114 TYR A C 1
ATOM 901 O O . TYR A 1 114 ? -4.891 -19.611 -21.134 1.00 91.94 114 TYR A O 1
ATOM 909 N N . LEU A 1 115 ? -7.002 -19.480 -21.890 1.00 92.94 115 LEU A N 1
ATOM 910 C CA . LEU A 1 115 ? -7.460 -20.691 -21.220 1.00 92.94 115 LEU A CA 1
ATOM 911 C C . LEU A 1 115 ? -7.112 -21.934 -22.061 1.00 92.94 115 LEU A C 1
ATOM 913 O O . LEU A 1 115 ? -7.187 -21.895 -23.292 1.00 92.94 115 LEU A O 1
ATOM 917 N N . PRO A 1 116 ? -6.732 -23.059 -21.426 1.00 94.56 116 PRO A N 1
ATOM 918 C CA . PRO A 1 116 ? -6.518 -24.318 -22.131 1.00 94.56 116 PRO A CA 1
ATOM 919 C C . PRO A 1 116 ? -7.736 -24.752 -22.957 1.00 94.56 116 PRO A C 1
ATOM 921 O O . PRO A 1 116 ? -8.884 -24.493 -22.596 1.00 94.56 116 PRO A O 1
ATOM 924 N N . ILE A 1 117 ? -7.494 -25.484 -24.048 1.00 92.56 117 ILE A N 1
ATOM 925 C CA . ILE A 1 117 ? -8.574 -26.057 -24.862 1.00 92.56 117 ILE A CA 1
ATOM 926 C C . ILE A 1 117 ? -9.409 -27.003 -23.993 1.00 92.56 117 ILE A C 1
ATOM 928 O O . ILE A 1 117 ? -8.880 -27.970 -23.447 1.00 92.56 117 ILE A O 1
ATOM 932 N N . GLY A 1 118 ? -10.713 -26.731 -23.904 1.00 90.12 118 GLY A N 1
ATOM 933 C CA . GLY A 1 118 ? -11.647 -27.510 -23.089 1.00 90.12 118 GLY A CA 1
ATOM 934 C C . GLY A 1 118 ? -11.679 -27.120 -21.610 1.00 90.12 118 GLY A C 1
ATOM 935 O O . GLY A 1 118 ? -12.318 -27.823 -20.837 1.00 90.12 118 GLY A O 1
ATOM 936 N N . PHE A 1 119 ? -11.025 -26.022 -21.214 1.00 92.81 119 PHE A N 1
ATOM 937 C CA . PHE A 1 119 ? -11.090 -25.523 -19.843 1.00 92.81 119 PHE A CA 1
ATOM 938 C C . PHE A 1 119 ? -12.537 -25.258 -19.414 1.00 92.81 119 PHE A C 1
ATOM 940 O O . PHE A 1 119 ? -13.278 -24.526 -20.073 1.00 92.81 119 PHE A O 1
ATOM 947 N N . ASN A 1 120 ? -12.908 -25.827 -18.273 1.00 89.19 120 ASN A N 1
ATOM 948 C CA . ASN A 1 120 ? -14.171 -25.586 -17.604 1.00 89.19 120 ASN A CA 1
ATOM 949 C C . ASN A 1 120 ? -13.877 -25.270 -16.134 1.00 89.19 120 ASN A C 1
ATOM 951 O O . ASN A 1 120 ? -13.443 -26.142 -15.388 1.00 89.19 120 ASN A O 1
ATOM 955 N N . ALA A 1 121 ? -14.134 -24.026 -15.719 1.00 89.50 121 ALA A N 1
ATOM 956 C CA . ALA A 1 121 ? -13.908 -23.575 -14.343 1.00 89.50 121 ALA A CA 1
ATOM 957 C C . ALA A 1 121 ? -14.727 -24.360 -13.303 1.00 89.50 121 ALA A C 1
ATOM 959 O O . ALA A 1 121 ? -14.381 -24.359 -12.128 1.00 89.50 121 ALA A O 1
ATOM 960 N N . TYR A 1 122 ? -15.791 -25.030 -13.746 1.00 84.69 122 TYR A N 1
ATOM 961 C CA . TYR A 1 122 ? -16.697 -25.805 -12.907 1.00 84.69 122 TYR A CA 1
ATOM 962 C C . TYR A 1 122 ? -16.447 -27.316 -12.991 1.00 84.69 122 TYR A C 1
ATOM 964 O O . TYR A 1 122 ? -17.207 -28.100 -12.425 1.00 84.69 122 TYR A O 1
ATOM 972 N N . GLU A 1 123 ? -15.423 -27.764 -13.724 1.00 90.50 123 GLU A N 1
ATOM 973 C CA . GLU A 1 123 ? -15.103 -29.188 -13.807 1.00 90.50 123 GLU A CA 1
ATOM 974 C C . GLU A 1 123 ? -14.701 -29.730 -12.428 1.00 90.50 123 GLU A C 1
ATOM 976 O O . GLU A 1 123 ? -13.794 -29.218 -11.778 1.00 90.50 123 GLU A O 1
ATOM 981 N N . GLY A 1 124 ? -15.403 -30.771 -11.973 1.00 84.06 124 GLY A N 1
ATOM 982 C CA . GLY A 1 124 ? -15.185 -31.370 -10.654 1.00 84.06 124 GLY A CA 1
ATOM 983 C C . GLY A 1 124 ? -15.809 -30.604 -9.484 1.00 84.06 124 GLY A C 1
ATOM 984 O O . GLY A 1 124 ? -15.660 -31.045 -8.348 1.00 84.06 124 GLY A O 1
ATOM 985 N N . MET A 1 125 ? -16.520 -29.499 -9.734 1.00 86.31 125 MET A N 1
ATOM 986 C CA . MET A 1 125 ? -17.364 -28.872 -8.719 1.00 86.31 125 MET A CA 1
ATOM 987 C C . MET A 1 125 ? -18.696 -29.622 -8.634 1.00 86.31 125 MET A C 1
ATOM 989 O O . MET A 1 125 ? -19.421 -29.734 -9.624 1.00 86.31 125 MET A O 1
ATOM 993 N N . GLU A 1 126 ? -19.032 -30.121 -7.449 1.00 83.88 126 GLU A N 1
ATOM 994 C CA . GLU A 1 126 ? -20.361 -30.649 -7.149 1.00 83.88 126 GLU A CA 1
ATOM 995 C C . GLU A 1 126 ? -21.154 -29.575 -6.404 1.00 83.88 126 GLU A C 1
ATOM 997 O O . GLU A 1 126 ? -20.670 -28.993 -5.436 1.00 83.88 126 GLU A O 1
ATOM 1002 N N . LEU A 1 127 ? -22.367 -29.283 -6.879 1.00 80.56 127 LEU A N 1
ATOM 1003 C CA . LEU A 1 127 ? -23.289 -28.417 -6.154 1.00 80.56 127 LEU A CA 1
ATOM 1004 C C . LEU A 1 127 ? -23.874 -29.217 -4.986 1.00 80.56 127 LEU A C 1
ATOM 1006 O O . LEU A 1 127 ? -24.756 -30.052 -5.206 1.00 80.56 127 LEU A O 1
ATOM 1010 N N . ASP A 1 128 ? -23.413 -28.958 -3.764 1.00 83.50 128 ASP A N 1
ATOM 1011 C CA . ASP A 1 128 ? -24.089 -29.454 -2.570 1.00 83.50 128 ASP A CA 1
ATOM 1012 C C . ASP A 1 128 ? -25.221 -28.492 -2.195 1.00 83.50 128 ASP A C 1
ATOM 1014 O O . ASP A 1 128 ? -25.009 -27.326 -1.869 1.00 83.50 128 ASP A O 1
ATOM 1018 N N . LEU A 1 129 ? -26.458 -28.984 -2.242 1.00 84.38 129 LEU A N 1
ATOM 1019 C CA . LEU A 1 129 ? -27.620 -28.197 -1.834 1.00 84.38 129 LEU A CA 1
ATOM 1020 C C . LEU A 1 129 ? -27.604 -27.879 -0.333 1.00 84.38 129 LEU A C 1
ATOM 1022 O O . LEU A 1 129 ? -28.264 -26.930 0.078 1.00 84.38 129 LEU A O 1
ATOM 1026 N N . ASN A 1 130 ? -26.860 -28.642 0.474 1.00 86.94 130 ASN A N 1
ATOM 1027 C CA . ASN A 1 130 ? -26.684 -28.358 1.897 1.00 86.94 130 ASN A CA 1
ATOM 1028 C C . ASN A 1 130 ? -25.790 -27.132 2.148 1.00 86.94 130 ASN A C 1
ATOM 1030 O O . ASN A 1 130 ? -25.902 -26.532 3.215 1.00 86.94 130 ASN A O 1
ATOM 1034 N N . ASP A 1 131 ? -24.949 -26.739 1.184 1.00 84.56 131 ASP A N 1
ATOM 1035 C CA . ASP A 1 131 ? -24.13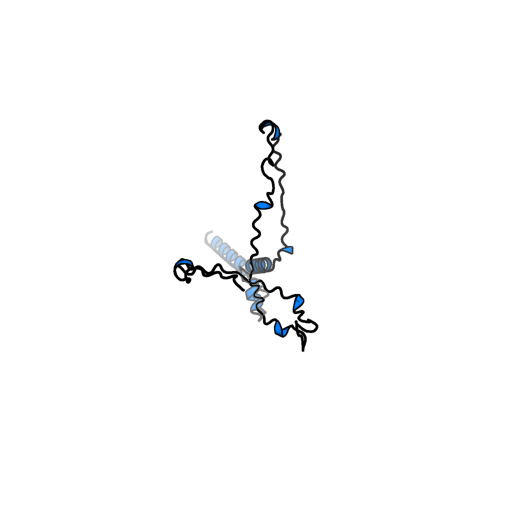1 -25.521 1.271 1.00 84.56 131 ASP A CA 1
ATOM 1036 C C . ASP A 1 131 ? -24.953 -24.252 0.978 1.00 84.56 131 ASP A C 1
ATOM 1038 O O . ASP A 1 131 ? -24.513 -23.134 1.253 1.00 84.56 131 ASP A O 1
ATOM 1042 N N . ILE A 1 132 ? -26.165 -24.402 0.430 1.00 85.19 132 ILE A N 1
ATOM 1043 C CA . ILE A 1 132 ? -27.062 -23.285 0.141 1.00 85.19 132 ILE A CA 1
ATOM 1044 C C . ILE A 1 132 ? -27.859 -22.951 1.402 1.00 85.19 132 ILE A C 1
ATOM 1046 O O . ILE A 1 132 ? -28.836 -23.619 1.746 1.00 85.19 132 ILE A O 1
ATOM 1050 N N . VAL A 1 133 ? -27.476 -21.866 2.069 1.00 83.62 133 VAL A N 1
ATOM 1051 C CA . VAL A 1 133 ? -28.273 -21.285 3.152 1.00 83.62 133 VAL A CA 1
ATOM 1052 C C . VAL A 1 133 ? -29.359 -20.408 2.535 1.00 83.62 133 VAL A C 1
ATOM 1054 O O . VAL A 1 133 ? -29.076 -19.370 1.942 1.00 83.62 133 VAL A O 1
ATOM 1057 N N . VAL A 1 134 ? -30.616 -20.838 2.655 1.00 79.25 134 VAL A N 1
ATOM 1058 C CA . VAL A 1 134 ? -31.771 -20.009 2.294 1.00 79.25 134 VAL A CA 1
ATOM 1059 C C . VAL A 1 134 ? -32.118 -19.145 3.497 1.00 79.25 134 VAL A C 1
ATOM 1061 O O . VAL A 1 134 ? -32.664 -19.636 4.484 1.00 79.25 134 VAL A O 1
ATOM 1064 N N . GLU A 1 135 ? -31.789 -17.861 3.419 1.00 79.38 135 GLU A N 1
ATOM 1065 C CA . GLU A 1 135 ? -32.244 -16.875 4.394 1.00 79.38 135 GLU A CA 1
ATOM 1066 C C . GLU A 1 135 ? -33.637 -16.384 3.987 1.00 79.38 135 GLU A C 1
ATOM 1068 O O . GLU A 1 135 ? -33.808 -15.692 2.982 1.00 79.38 135 GLU A O 1
ATOM 1073 N N . GLU A 1 136 ? -34.658 -16.782 4.748 1.00 73.12 136 GLU A N 1
ATOM 1074 C CA . GLU A 1 136 ? -35.999 -16.220 4.610 1.00 73.12 136 GLU A CA 1
ATOM 1075 C C . GLU A 1 136 ? -36.014 -14.859 5.307 1.00 73.12 136 GLU A C 1
ATOM 1077 O O . GLU A 1 136 ? -35.955 -14.759 6.533 1.00 73.12 136 GLU A O 1
ATOM 1082 N N . ILE A 1 137 ? -36.034 -13.793 4.510 1.00 75.31 137 ILE A N 1
ATOM 1083 C CA . ILE A 1 137 ? -36.180 -12.437 5.027 1.00 75.31 137 ILE A CA 1
ATOM 1084 C C . ILE A 1 137 ? -37.649 -12.275 5.420 1.00 75.31 137 ILE A C 1
ATOM 1086 O O . ILE A 1 137 ? -38.514 -12.082 4.565 1.00 75.31 137 ILE A O 1
ATOM 1090 N N . GLU A 1 138 ? -37.939 -12.378 6.717 1.00 70.88 138 GLU A N 1
ATOM 1091 C CA . GLU A 1 138 ? -39.240 -11.991 7.259 1.00 70.88 138 GLU A CA 1
ATOM 1092 C C . GLU A 1 138 ? -39.391 -10.468 7.136 1.00 70.88 138 GLU A C 1
ATOM 1094 O O . GLU A 1 138 ? -38.970 -9.697 7.999 1.00 70.88 138 GLU A O 1
ATOM 1099 N N . GLU A 1 139 ? -39.974 -10.014 6.029 1.00 73.44 139 GLU A N 1
ATOM 1100 C CA . GLU A 1 139 ? -40.394 -8.625 5.899 1.00 73.44 139 GLU A CA 1
ATOM 1101 C C . GLU A 1 139 ? -41.637 -8.386 6.764 1.00 73.44 139 GLU A C 1
ATOM 1103 O O . GLU A 1 139 ? -42.662 -9.060 6.631 1.00 73.44 139 GLU A O 1
ATOM 1108 N N . GLU A 1 140 ? -41.569 -7.393 7.651 1.00 73.19 140 GLU A N 1
ATOM 1109 C CA . GLU A 1 140 ? -42.730 -6.956 8.419 1.00 73.19 140 GLU A CA 1
ATOM 1110 C C . GLU A 1 140 ? -43.768 -6.345 7.463 1.00 73.19 140 GLU A C 1
ATOM 1112 O O . GLU A 1 140 ? -43.636 -5.214 6.987 1.00 73.19 140 GLU A O 1
ATOM 1117 N N . ILE A 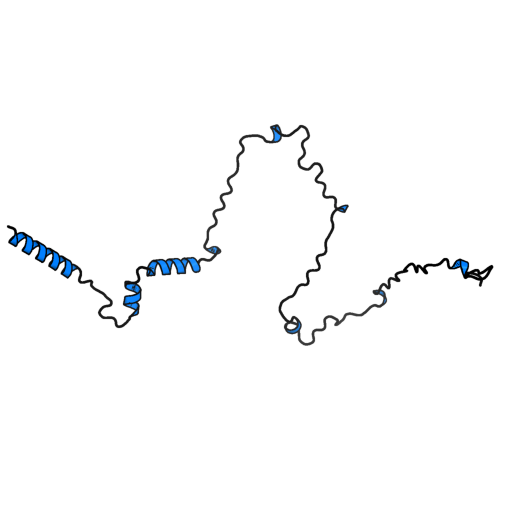1 141 ? -44.821 -7.106 7.154 1.00 74.12 141 ILE A N 1
ATOM 1118 C CA . ILE A 1 141 ? -45.893 -6.651 6.267 1.00 74.12 141 ILE A CA 1
ATOM 1119 C C . ILE A 1 141 ? -46.755 -5.625 7.011 1.00 74.12 141 ILE A C 1
ATOM 1121 O O . ILE A 1 141 ? -47.691 -5.965 7.740 1.00 74.12 141 ILE A O 1
ATOM 1125 N N . ASN A 1 142 ? -46.477 -4.341 6.787 1.00 81.81 142 ASN A N 1
ATOM 1126 C CA . ASN A 1 142 ? -47.346 -3.265 7.244 1.00 81.81 142 ASN A CA 1
ATOM 1127 C C . ASN A 1 142 ? -48.543 -3.115 6.296 1.00 81.81 142 ASN A C 1
ATOM 1129 O O . ASN A 1 142 ? -48.450 -2.527 5.220 1.00 81.81 142 ASN A O 1
ATOM 1133 N N . LEU A 1 143 ? -49.697 -3.635 6.712 1.00 82.88 143 LEU A N 1
ATOM 1134 C CA . LEU A 1 143 ? -50.932 -3.591 5.924 1.00 82.88 143 LEU A CA 1
ATOM 1135 C C . LEU A 1 143 ? -51.581 -2.195 5.870 1.00 82.88 143 LEU A C 1
ATOM 1137 O O . LEU A 1 143 ? -52.568 -2.007 5.163 1.00 82.88 143 LEU A O 1
ATOM 1141 N N . GLY A 1 144 ? -51.067 -1.213 6.617 1.00 86.62 144 GLY A N 1
ATOM 1142 C CA . GLY A 1 144 ? -51.628 0.138 6.683 1.00 86.62 144 GLY A CA 1
ATOM 1143 C C . GLY A 1 144 ? -52.977 0.228 7.408 1.00 86.62 144 GLY A C 1
ATOM 1144 O O . GLY A 1 144 ? -53.612 1.281 7.388 1.00 86.62 144 GLY A O 1
ATOM 1145 N N . PHE A 1 145 ? -53.434 -0.854 8.047 1.00 86.75 145 PHE A N 1
ATOM 1146 C CA . PHE A 1 145 ? -54.639 -0.876 8.874 1.00 86.75 145 PHE A CA 1
ATOM 1147 C C . PHE A 1 145 ? -54.527 -1.883 10.024 1.00 86.75 145 PHE A C 1
ATOM 1149 O O . PHE A 1 145 ? -53.799 -2.872 9.956 1.00 86.75 145 PHE A O 1
ATOM 1156 N N . GLU A 1 146 ? -55.302 -1.647 11.082 1.00 85.94 146 GLU A N 1
ATOM 1157 C CA . GLU A 1 146 ? -55.444 -2.585 12.193 1.00 85.94 146 GLU A CA 1
ATOM 1158 C C . GLU A 1 146 ? -56.291 -3.791 11.768 1.00 85.94 146 GLU A C 1
ATOM 1160 O O . GLU A 1 146 ? -57.515 -3.699 11.630 1.00 85.94 146 GLU A O 1
ATOM 1165 N N . VAL A 1 147 ? -55.642 -4.942 11.582 1.00 85.31 147 VAL A N 1
AT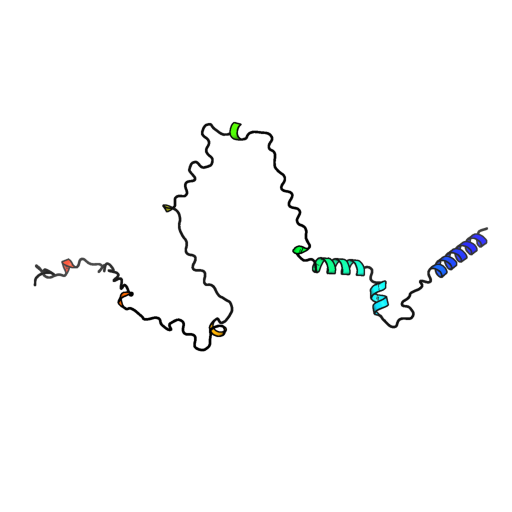OM 1166 C CA . VAL A 1 147 ? -56.287 -6.189 11.130 1.00 85.31 147 VAL A CA 1
ATOM 1167 C C . VAL A 1 147 ? -57.426 -6.616 12.061 1.00 85.31 147 VAL A C 1
ATOM 1169 O O . VAL A 1 147 ? -58.464 -7.077 11.590 1.00 85.31 147 VAL A O 1
ATOM 1172 N N . MET A 1 148 ? -57.286 -6.380 13.370 1.00 83.06 148 MET A N 1
ATOM 1173 C CA . MET A 1 148 ? -58.290 -6.738 14.383 1.00 83.06 148 MET A CA 1
ATOM 1174 C C . MET A 1 148 ? -59.667 -6.111 14.129 1.00 83.06 148 MET A C 1
ATOM 1176 O O . MET A 1 148 ? -60.677 -6.704 14.501 1.00 83.06 148 MET A O 1
ATOM 1180 N N . ASN A 1 149 ? -59.730 -4.963 13.448 1.00 88.75 149 ASN A N 1
ATOM 1181 C CA . ASN A 1 149 ? -60.994 -4.283 13.147 1.00 88.75 149 ASN A CA 1
ATOM 1182 C C . ASN A 1 149 ? -61.823 -4.988 12.063 1.00 88.75 149 ASN A C 1
ATOM 1184 O O . ASN A 1 149 ? -63.011 -4.704 11.916 1.00 88.75 149 ASN A O 1
ATOM 1188 N N . TYR A 1 150 ? -61.213 -5.913 11.321 1.00 88.06 150 TYR A N 1
ATOM 1189 C CA . TYR A 1 150 ? -61.850 -6.654 10.233 1.00 88.06 150 TYR A CA 1
ATOM 1190 C C . TYR A 1 150 ? -62.056 -8.138 10.561 1.00 88.06 150 TYR A C 1
ATOM 1192 O O . TYR A 1 150 ? -62.597 -8.878 9.738 1.00 88.06 150 TYR A O 1
ATOM 1200 N N . LEU A 1 151 ? -61.659 -8.586 11.756 1.00 90.00 151 LEU A N 1
ATOM 1201 C CA . LEU A 1 151 ? -61.845 -9.968 12.183 1.00 90.00 151 LEU A CA 1
ATOM 1202 C C . LEU A 1 151 ? -63.233 -10.176 12.817 1.00 90.00 151 LEU A C 1
ATOM 1204 O O . LEU A 1 151 ? -63.733 -9.300 13.530 1.00 90.00 151 LEU A O 1
ATOM 1208 N N . PRO A 1 152 ? -63.880 -11.337 12.590 1.00 92.06 152 PRO A N 1
ATOM 1209 C CA . PRO A 1 152 ? -65.138 -11.671 13.247 1.00 92.06 152 PRO A CA 1
ATOM 1210 C C . PRO A 1 152 ? -65.034 -11.611 14.774 1.00 92.06 152 PRO A C 1
ATOM 1212 O O . PRO A 1 152 ? -63.997 -11.902 15.371 1.00 92.06 152 PRO A O 1
ATOM 1215 N N . LYS A 1 153 ? -66.146 -11.289 15.439 1.00 88.69 153 LYS A N 1
ATOM 1216 C CA . LYS A 1 153 ? -66.188 -11.255 16.904 1.00 88.69 153 LYS A CA 1
ATOM 1217 C C . LYS A 1 153 ? -65.888 -12.644 17.478 1.00 88.69 153 LYS A C 1
ATOM 1219 O O . LYS A 1 153 ? -66.633 -13.585 17.221 1.00 88.69 153 LYS A O 1
ATOM 1224 N N . GLY A 1 154 ? -64.837 -12.734 18.294 1.00 86.88 154 GLY A N 1
ATOM 1225 C CA . GLY A 1 154 ? -64.373 -13.996 18.878 1.00 86.88 154 GLY A CA 1
ATOM 1226 C C . GLY A 1 154 ? -63.466 -14.818 17.958 1.00 86.88 154 GLY A C 1
ATOM 1227 O O . GLY A 1 154 ? -63.286 -16.002 18.216 1.00 86.88 154 GLY A O 1
ATOM 1228 N N . PHE A 1 155 ? -62.924 -14.217 16.894 1.00 89.56 155 PHE A N 1
ATOM 1229 C CA . PHE A 1 155 ? -61.910 -14.854 16.062 1.00 89.56 155 PHE A CA 1
ATOM 1230 C C . PHE A 1 155 ? -60.652 -15.175 16.879 1.00 89.56 155 PHE A C 1
ATOM 1232 O O . PHE A 1 155 ? -60.114 -14.312 17.573 1.00 89.56 155 PHE A O 1
ATOM 1239 N N . ASP A 1 156 ? -60.189 -16.412 16.750 1.00 85.56 156 ASP A N 1
ATOM 1240 C CA . ASP A 1 156 ? -58.953 -16.917 17.333 1.00 85.56 156 ASP A CA 1
ATOM 1241 C C . ASP A 1 156 ? -58.169 -17.624 16.223 1.00 85.56 156 ASP A C 1
ATOM 1243 O O . ASP A 1 156 ? -58.626 -18.630 15.679 1.00 85.56 156 ASP A O 1
ATOM 1247 N N . ALA A 1 157 ? -56.999 -17.081 15.876 1.00 84.00 157 ALA A N 1
ATOM 1248 C CA . ALA A 1 157 ? -56.135 -17.620 14.825 1.00 84.00 157 ALA A CA 1
ATOM 1249 C C . ALA A 1 157 ? -55.562 -19.008 15.169 1.00 84.00 157 ALA A C 1
ATOM 1251 O O . ALA A 1 157 ? -55.042 -19.692 14.290 1.00 84.00 157 ALA A O 1
ATOM 1252 N N . TYR A 1 158 ? -55.655 -19.416 16.437 1.00 80.94 158 TYR A N 1
ATOM 1253 C CA . TYR A 1 158 ? -55.080 -20.650 16.963 1.00 80.94 158 TYR A CA 1
ATOM 1254 C C . TYR A 1 158 ? -56.139 -21.667 17.411 1.00 80.94 158 TYR A C 1
ATOM 1256 O O . TYR A 1 158 ? -55.782 -22.741 17.906 1.00 80.94 158 TYR A O 1
ATOM 1264 N N . ALA A 1 159 ? -57.429 -21.367 17.227 1.00 82.94 159 ALA A N 1
ATOM 1265 C CA . ALA A 1 159 ? -58.488 -22.345 17.440 1.00 82.94 159 ALA A CA 1
ATOM 1266 C C . ALA A 1 159 ? -58.363 -23.470 16.393 1.00 82.94 159 ALA A C 1
ATOM 1268 O O . ALA A 1 159 ? -58.408 -23.214 15.191 1.00 82.94 159 ALA A O 1
ATOM 1269 N N . LYS A 1 160 ? -58.159 -24.707 16.863 1.00 60.53 160 LYS A N 1
ATOM 1270 C CA . LYS A 1 160 ? -58.076 -25.917 16.027 1.00 60.53 160 LYS A CA 1
ATOM 1271 C C . LYS A 1 160 ? -59.437 -26.398 15.543 1.00 60.53 160 LYS A C 1
ATOM 1273 O O . LYS A 1 160 ? -60.398 -26.324 16.342 1.00 60.53 160 LYS A O 1
#